Protein AF-A0A8H7TDN7-F1 (afdb_monomer_lite)

Organism: NCBI:txid108018

Sequence (82 aa):
MDHNSFLSNSCASIASLYLLQTGAVLFTSSTAIIARQCGIPETFVALLTEGAEWEELAVVVASVLQQRPSLGLGNVVGSSCK

InterPro domains:
  IPR004837 Sodium/calcium exchanger membrane region [PF01699] (13-80)

Radius of gyration: 18.42 Å; chains: 1; bounding box: 45×28×38 Å

Foldseek 3Di:
DDPVVVVVVVVVVVVVVVCVVVVLVVVLVVVQVVCVVVVHDVVVSVVVNVVPVVVLVVQCVVCVVVVNNVRSVVSVVVVVVD

Secondary structure (DSSP, 8-state):
--HHHHHHHHHHHHHHHHHHHHHHHHHHHHHHHHHHHTT--HHHHHHHH-THHHHHHHHHHHHHHTT-HHHHHHHHHHHTT-

pLDDT: mean 83.0, std 8.43, range [55.53, 95.62]

Structure (mmCIF, N/CA/C/O backbone):
data_AF-A0A8H7TDN7-F1
#
_entry.id   AF-A0A8H7TDN7-F1
#
loop_
_atom_site.group_PDB
_atom_site.id
_atom_site.type_symbol
_atom_site.label_atom_id
_atom_site.label_alt_id
_atom_site.label_comp_id
_atom_site.label_asym_id
_atom_site.label_entity_id
_atom_site.label_seq_id
_atom_site.pdbx_PDB_ins_code
_atom_site.Cartn_x
_atom_site.Cartn_y
_atom_site.Cartn_z
_atom_site.occupancy
_atom_site.B_iso_or_equiv
_atom_site.auth_seq_id
_atom_site.auth_comp_id
_atom_site.auth_asym_id
_atom_site.auth_atom_id
_atom_site.pdbx_PDB_model_num
ATOM 1 N N . MET A 1 1 ? 27.312 6.346 -22.422 1.00 55.53 1 MET A N 1
ATOM 2 C CA . MET A 1 1 ? 26.404 5.858 -21.362 1.00 55.53 1 MET A CA 1
ATOM 3 C C . MET A 1 1 ? 26.864 6.519 -20.090 1.00 55.53 1 MET A C 1
ATOM 5 O O . MET A 1 1 ? 27.939 6.209 -19.593 1.00 55.53 1 MET A O 1
ATOM 9 N N . ASP A 1 2 ? 26.114 7.522 -19.663 1.00 69.12 2 ASP A N 1
ATOM 10 C CA . ASP A 1 2 ? 26.621 8.533 -18.746 1.00 69.12 2 ASP A CA 1
ATOM 11 C C . ASP A 1 2 ? 26.417 8.037 -17.313 1.00 69.12 2 ASP A C 1
ATOM 13 O O . ASP A 1 2 ? 25.286 7.921 -16.840 1.00 69.12 2 ASP A O 1
ATOM 17 N N . HIS A 1 3 ? 27.514 7.703 -16.627 1.00 69.94 3 HIS A N 1
ATOM 18 C CA . HIS A 1 3 ? 27.493 7.168 -15.258 1.00 69.94 3 HIS A CA 1
ATOM 19 C C . HIS A 1 3 ? 26.692 8.055 -14.282 1.00 69.94 3 HIS A C 1
ATOM 21 O O . HIS A 1 3 ? 26.040 7.533 -13.379 1.00 69.94 3 HIS A O 1
ATOM 27 N N . ASN A 1 4 ? 26.674 9.377 -14.503 1.00 77.56 4 ASN A N 1
ATOM 28 C CA . ASN A 1 4 ? 25.885 10.336 -13.720 1.00 77.56 4 ASN A CA 1
ATOM 29 C C . ASN A 1 4 ? 24.368 10.136 -13.857 1.00 77.56 4 ASN A C 1
ATOM 31 O O . ASN A 1 4 ? 23.640 10.294 -12.878 1.00 77.56 4 ASN A O 1
ATOM 35 N N . SER A 1 5 ? 23.887 9.769 -15.045 1.00 78.69 5 SER A N 1
ATOM 36 C CA . SER A 1 5 ? 22.459 9.551 -15.296 1.00 78.69 5 SER A CA 1
ATOM 37 C C . SER A 1 5 ? 21.967 8.282 -14.598 1.00 78.69 5 SER A C 1
ATOM 39 O O . SER A 1 5 ? 20.873 8.268 -14.039 1.00 78.69 5 SER A O 1
ATOM 41 N N . PHE A 1 6 ? 22.804 7.237 -14.555 1.00 79.25 6 PHE A N 1
ATOM 42 C CA . PHE A 1 6 ? 22.497 6.013 -13.811 1.00 79.25 6 PHE A CA 1
ATOM 43 C C . PHE A 1 6 ? 22.455 6.271 -12.301 1.00 79.25 6 PHE A C 1
ATOM 45 O O . PHE A 1 6 ? 21.493 5.888 -11.640 1.00 79.25 6 PHE A O 1
ATOM 52 N N . LEU A 1 7 ? 23.445 6.998 -11.767 1.00 82.81 7 LEU A N 1
ATOM 53 C CA . LEU A 1 7 ? 23.502 7.338 -10.344 1.00 82.81 7 LEU A CA 1
ATOM 54 C C . LEU A 1 7 ? 22.286 8.169 -9.905 1.00 82.81 7 LEU A C 1
ATOM 56 O O . LEU A 1 7 ? 21.678 7.876 -8.880 1.00 82.81 7 LEU A O 1
ATOM 60 N N . SER A 1 8 ? 21.893 9.167 -10.703 1.00 87.19 8 SER A N 1
ATOM 61 C CA . SER A 1 8 ? 20.719 9.998 -10.418 1.00 87.19 8 SER A CA 1
ATOM 62 C C . SER A 1 8 ? 19.422 9.182 -10.421 1.00 87.19 8 SER A C 1
ATOM 64 O O . SER A 1 8 ? 18.624 9.312 -9.493 1.00 87.19 8 SER A O 1
ATOM 66 N N . ASN A 1 9 ? 19.238 8.285 -11.395 1.00 90.69 9 ASN A N 1
ATOM 67 C CA . ASN A 1 9 ? 18.029 7.467 -11.494 1.00 90.69 9 ASN A CA 1
ATOM 68 C C . ASN A 1 9 ? 17.925 6.427 -10.361 1.00 90.69 9 ASN A C 1
ATOM 70 O O . ASN A 1 9 ? 16.844 6.199 -9.809 1.00 90.69 9 ASN A O 1
ATOM 74 N N . SER A 1 10 ? 19.052 5.827 -9.964 1.00 90.88 10 SER A N 1
ATOM 75 C CA . SER A 1 10 ? 19.109 4.927 -8.807 1.00 90.88 10 SER A CA 1
ATOM 76 C C . SER A 1 10 ? 18.822 5.668 -7.500 1.00 90.88 10 SER A C 1
ATOM 78 O O . SER A 1 10 ? 18.003 5.203 -6.708 1.00 90.88 10 SER A O 1
ATOM 80 N N . CYS A 1 11 ? 19.414 6.849 -7.294 1.00 91.88 11 CYS A N 1
ATOM 81 C CA . CYS A 1 11 ? 19.120 7.687 -6.130 1.00 91.88 11 CYS A CA 1
ATOM 82 C C . CYS A 1 11 ? 17.647 8.111 -6.086 1.00 91.88 11 CYS A C 1
ATOM 84 O O . CYS A 1 11 ? 17.031 8.044 -5.024 1.00 91.88 11 CYS A O 1
ATOM 86 N N . ALA A 1 12 ? 17.061 8.491 -7.225 1.00 93.31 12 ALA A N 1
ATOM 87 C CA . ALA A 1 12 ? 15.648 8.852 -7.314 1.00 93.31 12 ALA A CA 1
ATOM 88 C C . ALA A 1 12 ? 14.729 7.675 -6.953 1.00 93.31 12 ALA A C 1
ATOM 90 O O . ALA A 1 12 ? 13.746 7.864 -6.238 1.00 93.31 12 ALA A O 1
ATOM 91 N N . SER A 1 13 ? 15.074 6.457 -7.379 1.00 94.12 13 SER A N 1
ATOM 92 C CA . SER A 1 13 ? 14.312 5.248 -7.041 1.00 94.12 13 SER A CA 1
ATOM 93 C C . SER A 1 13 ? 14.343 4.969 -5.536 1.00 94.12 13 SER A C 1
ATOM 95 O O . SER A 1 13 ? 13.299 4.765 -4.922 1.00 94.12 13 SER A O 1
ATOM 97 N N . ILE A 1 14 ? 15.527 5.033 -4.920 1.00 95.38 14 ILE A N 1
ATOM 98 C CA . ILE A 1 14 ? 15.699 4.808 -3.477 1.00 95.38 14 ILE A CA 1
ATOM 99 C C . ILE A 1 14 ? 14.973 5.889 -2.667 1.00 95.38 14 ILE A C 1
ATOM 101 O O . ILE A 1 14 ? 14.244 5.572 -1.728 1.00 95.38 14 ILE A O 1
ATOM 105 N N . ALA A 1 15 ? 15.120 7.160 -3.053 1.00 95.19 15 ALA A N 1
ATOM 106 C CA . ALA A 1 15 ? 14.428 8.272 -2.408 1.00 95.19 15 ALA A CA 1
ATOM 107 C C . ALA A 1 15 ? 12.903 8.128 -2.511 1.00 95.19 15 ALA A C 1
ATOM 109 O O . ALA A 1 15 ? 12.199 8.359 -1.531 1.00 95.19 15 ALA A O 1
ATOM 110 N N . SER A 1 16 ? 12.398 7.692 -3.668 1.00 94.62 16 SER A N 1
ATOM 111 C CA . SER A 1 16 ? 10.965 7.468 -3.880 1.00 94.62 16 SER A CA 1
ATOM 112 C C . SER A 1 16 ? 10.432 6.333 -3.009 1.00 94.62 16 SER A C 1
ATOM 114 O O . SER A 1 16 ? 9.394 6.500 -2.376 1.00 94.62 16 SER A O 1
ATOM 116 N N . LEU A 1 17 ? 11.150 5.208 -2.911 1.00 94.94 17 LEU A N 1
ATOM 117 C CA . LEU A 1 17 ? 10.763 4.098 -2.032 1.00 94.94 17 LEU A CA 1
ATOM 118 C C . LEU A 1 17 ? 10.727 4.529 -0.560 1.00 94.94 17 LEU A C 1
ATOM 120 O O . LEU A 1 17 ? 9.762 4.240 0.145 1.00 94.94 17 LEU A O 1
ATOM 124 N N . TYR A 1 18 ? 11.736 5.280 -0.111 1.00 95.50 18 TYR A N 1
ATOM 125 C CA . TYR A 1 18 ? 11.785 5.800 1.256 1.00 95.50 18 TYR A CA 1
ATOM 126 C C . TYR A 1 18 ? 10.636 6.776 1.551 1.00 95.50 18 TYR A C 1
ATOM 128 O O . TYR A 1 18 ? 10.020 6.738 2.622 1.00 95.50 18 TYR A O 1
ATOM 136 N N . LEU A 1 19 ? 10.324 7.641 0.583 1.00 95.62 19 LEU A N 1
ATOM 137 C CA . LEU A 1 19 ? 9.239 8.608 0.683 1.00 95.62 19 LEU A CA 1
ATOM 138 C C . LEU A 1 19 ? 7.869 7.921 0.694 1.00 95.62 19 LEU A C 1
ATOM 140 O O . LEU A 1 19 ? 7.031 8.284 1.515 1.00 95.62 19 LEU A O 1
ATOM 144 N N . LEU A 1 20 ? 7.658 6.898 -0.141 1.00 93.69 20 LEU A N 1
ATOM 145 C CA . LEU A 1 20 ? 6.438 6.085 -0.126 1.00 93.69 20 LEU A CA 1
ATOM 146 C C . LEU A 1 20 ? 6.259 5.366 1.209 1.00 93.69 20 LEU A C 1
ATOM 148 O O . LEU A 1 20 ? 5.176 5.423 1.786 1.00 93.69 20 LEU A O 1
ATOM 152 N N . GLN A 1 21 ? 7.314 4.744 1.736 1.00 92.12 21 GLN A N 1
ATOM 153 C CA . GLN A 1 21 ? 7.230 4.029 3.007 1.00 92.12 21 GLN A CA 1
ATOM 154 C C . GLN A 1 21 ? 6.901 4.969 4.171 1.00 92.12 21 GLN A C 1
ATOM 156 O O . GLN A 1 21 ? 6.005 4.691 4.968 1.00 92.12 21 GLN A O 1
ATOM 161 N N . THR A 1 22 ? 7.575 6.117 4.243 1.00 92.50 22 THR A N 1
ATOM 162 C CA . THR A 1 22 ? 7.310 7.118 5.286 1.00 92.50 22 THR A CA 1
ATOM 163 C C . THR A 1 22 ? 5.915 7.733 5.127 1.00 92.50 22 THR A C 1
ATOM 165 O O . THR A 1 22 ? 5.187 7.897 6.107 1.00 92.50 22 THR A O 1
ATOM 168 N N . GLY A 1 23 ? 5.517 8.032 3.888 1.00 90.06 23 GLY A N 1
ATOM 169 C CA . GLY A 1 23 ? 4.200 8.568 3.556 1.00 90.06 23 GLY A CA 1
ATOM 170 C C . GLY A 1 23 ? 3.066 7.618 3.937 1.00 90.06 23 GLY A C 1
ATOM 171 O O . GLY A 1 23 ? 2.087 8.061 4.531 1.00 90.06 23 GLY A O 1
ATOM 172 N N . ALA A 1 24 ? 3.220 6.317 3.680 1.00 87.94 24 ALA A N 1
ATOM 173 C CA . ALA A 1 24 ? 2.232 5.300 4.031 1.00 87.94 24 ALA A CA 1
ATOM 174 C C . ALA A 1 24 ? 2.002 5.205 5.550 1.00 87.94 24 ALA A C 1
ATOM 176 O O . ALA A 1 24 ? 0.855 5.146 6.001 1.00 87.94 24 ALA A O 1
ATOM 177 N N . VAL A 1 25 ? 3.073 5.257 6.351 1.00 88.56 25 VAL A N 1
ATOM 178 C CA . VAL A 1 25 ? 2.980 5.236 7.824 1.00 88.56 25 VAL A CA 1
ATOM 179 C C . VAL A 1 25 ? 2.257 6.478 8.349 1.00 88.56 25 VAL A C 1
ATOM 181 O O . VAL A 1 25 ? 1.369 6.369 9.201 1.00 88.56 25 VAL A O 1
ATOM 184 N N . LEU A 1 26 ? 2.600 7.657 7.822 1.00 90.12 26 LEU A N 1
ATOM 185 C CA . LEU A 1 26 ? 1.961 8.912 8.214 1.00 90.12 26 LEU A CA 1
ATOM 186 C C . LEU A 1 26 ? 0.479 8.931 7.815 1.00 90.12 26 LEU A C 1
ATOM 188 O O . LEU A 1 26 ? -0.377 9.224 8.647 1.00 90.12 26 LEU A O 1
ATOM 192 N N . PHE A 1 27 ? 0.177 8.555 6.572 1.00 87.62 27 PHE A N 1
ATOM 193 C CA . PHE A 1 27 ? -1.183 8.494 6.042 1.00 87.62 27 PHE A CA 1
ATOM 194 C C . PHE A 1 27 ? -2.070 7.554 6.858 1.00 87.62 27 PHE A C 1
ATOM 196 O O . PHE A 1 27 ? -3.176 7.929 7.248 1.00 87.62 27 PHE A O 1
ATOM 203 N N . THR A 1 28 ? -1.571 6.361 7.181 1.00 84.69 28 THR A N 1
ATOM 204 C CA . THR A 1 28 ? -2.308 5.373 7.978 1.00 84.69 28 THR A CA 1
ATOM 205 C C . THR A 1 28 ? -2.583 5.889 9.389 1.00 84.69 28 THR A C 1
ATOM 207 O O . THR A 1 28 ? -3.712 5.808 9.871 1.00 84.69 28 THR A O 1
ATOM 210 N N . SER A 1 29 ? -1.581 6.497 10.031 1.00 85.81 29 SER A N 1
ATOM 211 C CA . SER A 1 29 ? -1.718 7.055 11.383 1.00 85.81 29 SER A CA 1
ATOM 212 C C . SER A 1 29 ? -2.748 8.188 11.429 1.00 85.81 29 SER A C 1
ATOM 214 O O . SER A 1 29 ? -3.605 8.220 12.312 1.00 85.81 29 SER A O 1
ATOM 216 N N . SER A 1 30 ? -2.716 9.099 10.452 1.00 86.38 30 SER A N 1
ATOM 217 C CA . SER A 1 30 ? -3.700 10.180 10.334 1.00 86.38 30 SER A CA 1
ATOM 218 C C . SER A 1 30 ? -5.102 9.659 10.014 1.00 86.38 30 SER A C 1
ATOM 220 O O . SER A 1 30 ? -6.074 10.111 10.618 1.00 86.38 30 SER A O 1
ATOM 222 N N . THR A 1 31 ? -5.215 8.674 9.120 1.00 85.06 31 THR A N 1
ATOM 223 C CA . THR A 1 31 ? -6.496 8.046 8.761 1.00 85.06 31 THR A CA 1
ATOM 224 C C . THR A 1 31 ? -7.128 7.350 9.963 1.00 85.06 31 THR A C 1
ATOM 226 O O . THR A 1 31 ? -8.324 7.508 10.196 1.00 85.06 31 THR A O 1
ATOM 229 N N . ALA A 1 32 ? -6.334 6.660 10.788 1.00 83.69 32 ALA A N 1
ATOM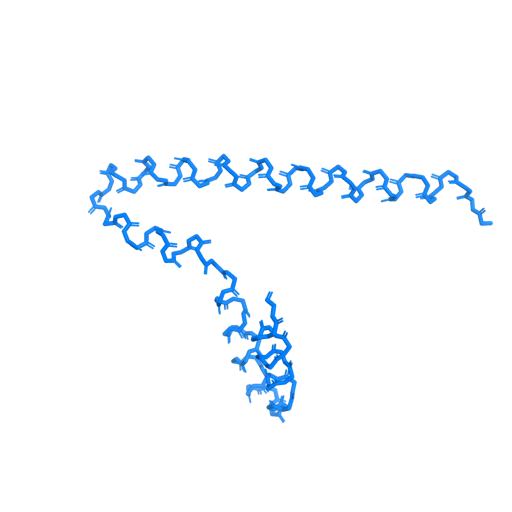 230 C CA . ALA A 1 32 ? -6.814 6.031 12.017 1.00 83.69 32 ALA A CA 1
ATOM 231 C C . ALA A 1 32 ? -7.376 7.055 13.022 1.00 83.69 32 ALA A C 1
ATOM 233 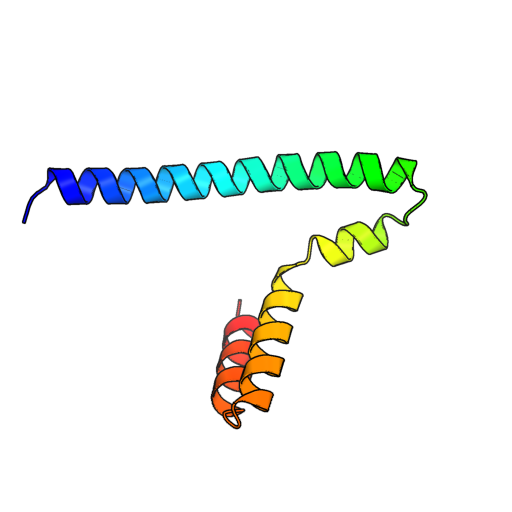O O . ALA A 1 32 ? -8.416 6.816 13.637 1.00 83.69 32 ALA A O 1
ATOM 234 N N . ILE A 1 33 ? -6.731 8.221 13.164 1.00 85.81 33 ILE A N 1
ATOM 235 C CA . ILE A 1 33 ? -7.217 9.306 14.034 1.00 85.81 33 ILE A CA 1
ATOM 236 C C . ILE A 1 33 ? -8.560 9.846 13.529 1.00 85.81 33 ILE A C 1
ATOM 238 O O . ILE A 1 33 ? -9.498 9.985 14.315 1.00 85.81 33 ILE A O 1
ATOM 242 N N . ILE A 1 34 ? -8.670 10.112 12.225 1.00 86.12 34 ILE A N 1
ATOM 243 C CA . ILE A 1 34 ? -9.902 10.621 11.605 1.00 86.12 34 ILE A CA 1
ATOM 244 C C . ILE A 1 34 ? -11.030 9.590 11.726 1.00 86.12 34 ILE A C 1
ATOM 246 O O . ILE A 1 34 ? -12.140 9.932 12.125 1.00 86.12 34 ILE A O 1
ATOM 250 N N . ALA A 1 35 ? -10.752 8.316 11.454 1.00 85.44 35 ALA A N 1
ATOM 251 C CA . ALA A 1 35 ? -11.742 7.249 11.540 1.00 85.44 35 ALA A CA 1
ATOM 252 C C . ALA A 1 35 ? -12.322 7.096 12.952 1.00 85.44 35 ALA A C 1
ATOM 254 O O . ALA A 1 35 ? -13.540 6.979 13.102 1.00 85.44 35 ALA A O 1
ATOM 255 N N . ARG A 1 36 ? -11.474 7.190 13.989 1.00 83.06 36 ARG A N 1
ATOM 256 C CA . ARG A 1 36 ? -11.916 7.203 15.393 1.00 83.06 36 ARG A CA 1
ATOM 257 C C . ARG A 1 36 ? -12.835 8.384 15.698 1.00 83.06 36 ARG A C 1
ATOM 259 O O . ARG A 1 36 ? -13.825 8.211 16.401 1.00 83.06 36 ARG A O 1
ATOM 266 N N . GLN A 1 37 ? -12.540 9.568 15.158 1.00 85.31 37 GLN A N 1
ATOM 267 C CA . GLN A 1 37 ? -13.384 10.757 15.332 1.00 85.31 37 GLN A CA 1
ATOM 268 C C . GLN A 1 37 ? -14.720 10.648 14.585 1.00 85.31 37 GLN A C 1
ATOM 270 O O . GLN A 1 37 ? -15.737 11.131 15.076 1.00 85.31 37 GLN A O 1
ATOM 275 N N . CYS A 1 38 ? -14.739 9.984 13.429 1.00 85.12 38 CYS A N 1
ATOM 276 C CA . CYS A 1 38 ? -15.949 9.749 12.642 1.00 85.12 38 CYS A CA 1
ATOM 277 C C . CYS A 1 38 ? -16.793 8.557 13.131 1.00 85.12 38 CYS A C 1
ATOM 279 O O . CYS A 1 38 ? -17.830 8.275 12.535 1.00 85.12 38 CYS A O 1
ATOM 281 N N . GLY A 1 39 ? -16.369 7.846 14.183 1.00 84.19 39 GLY A N 1
ATOM 282 C CA . GLY A 1 39 ? -17.063 6.652 14.677 1.00 84.19 39 GLY A CA 1
ATOM 283 C C . GLY A 1 39 ? -17.017 5.465 13.707 1.00 84.19 39 GLY A C 1
ATOM 284 O O . GLY A 1 39 ? -17.856 4.570 13.792 1.00 84.19 39 GLY A O 1
ATOM 285 N N . ILE A 1 40 ? -16.061 5.456 12.772 1.00 84.38 40 ILE A N 1
ATOM 286 C CA . ILE A 1 40 ? -15.869 4.358 11.824 1.00 84.38 40 ILE A CA 1
ATOM 287 C C . ILE A 1 40 ? -15.174 3.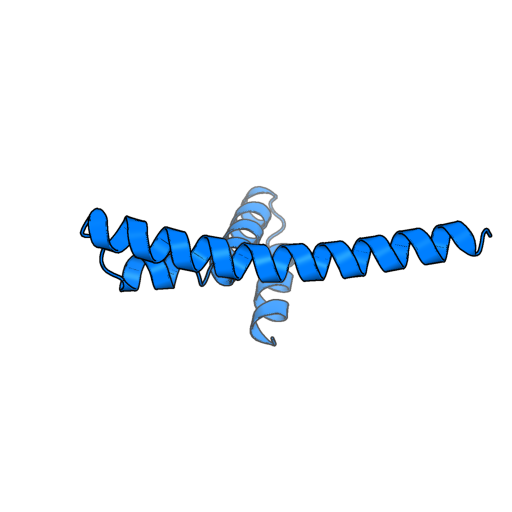205 12.564 1.00 84.38 40 ILE A C 1
ATOM 289 O O . ILE A 1 40 ? -14.168 3.439 13.240 1.00 84.38 40 ILE A O 1
ATOM 293 N N . PRO A 1 41 ? -15.670 1.960 12.448 1.00 78.19 41 PRO A N 1
ATOM 294 C CA . PRO A 1 41 ? -15.034 0.813 13.081 1.00 78.19 41 PRO A CA 1
ATOM 295 C C . PRO A 1 41 ? -13.609 0.618 12.550 1.00 78.19 41 PRO A C 1
ATOM 297 O O . PRO A 1 41 ? -13.381 0.632 11.340 1.00 78.19 41 PRO A O 1
ATOM 300 N N . GLU A 1 42 ? -12.653 0.380 13.453 1.00 74.81 42 GLU A N 1
ATOM 301 C CA . GLU A 1 42 ? -11.234 0.181 13.109 1.00 74.81 42 GLU A CA 1
ATOM 302 C C . GLU A 1 42 ? -11.029 -0.964 12.107 1.00 74.81 42 GLU A C 1
ATOM 304 O O . GLU A 1 42 ? -10.127 -0.904 11.278 1.00 74.81 42 GLU A O 1
ATOM 309 N N . THR A 1 43 ? -11.921 -1.960 12.110 1.00 77.69 43 THR A N 1
ATOM 310 C CA . THR A 1 43 ? -11.940 -3.062 11.141 1.00 77.69 43 THR A CA 1
ATOM 311 C C . THR A 1 43 ?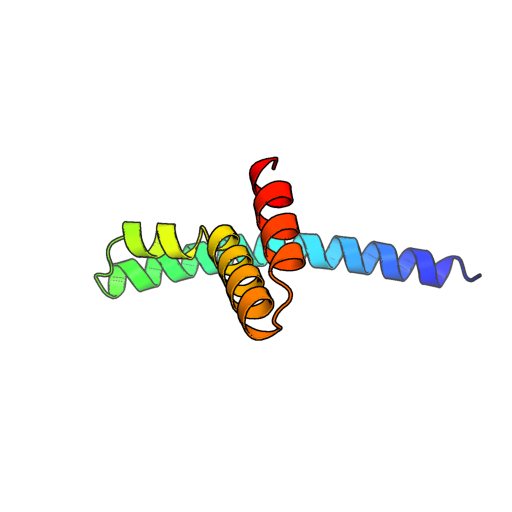 -12.076 -2.574 9.701 1.00 77.69 43 THR A C 1
ATOM 313 O O . THR A 1 43 ? -11.455 -3.141 8.814 1.00 77.69 43 THR A O 1
ATOM 316 N N . PHE A 1 44 ? -12.857 -1.518 9.454 1.00 79.50 44 PHE A N 1
ATOM 317 C CA . PHE A 1 44 ? -13.058 -0.978 8.107 1.00 79.50 44 PHE A CA 1
ATOM 318 C C . PHE A 1 44 ? -11.815 -0.236 7.606 1.00 79.50 44 PHE A C 1
ATOM 320 O O . PHE A 1 44 ? -11.452 -0.343 6.439 1.00 79.50 44 PHE A O 1
ATOM 327 N N . VAL A 1 45 ? -11.128 0.473 8.507 1.00 78.94 45 VAL A N 1
ATOM 328 C CA . VAL A 1 45 ? -9.839 1.111 8.206 1.00 78.94 45 VAL A CA 1
ATOM 329 C C . VAL A 1 45 ? -8.783 0.053 7.925 1.00 78.94 45 VAL A C 1
ATOM 331 O O . VAL A 1 45 ? -8.090 0.174 6.924 1.00 78.94 45 VAL A O 1
ATOM 334 N N . ALA A 1 46 ? -8.712 -0.995 8.753 1.00 76.62 46 ALA A N 1
ATOM 335 C CA . ALA A 1 46 ? -7.792 -2.112 8.565 1.00 76.62 46 ALA A CA 1
ATOM 336 C C . ALA A 1 46 ? -7.972 -2.756 7.180 1.00 76.62 46 ALA A C 1
ATOM 338 O O . ALA A 1 46 ? -6.998 -2.895 6.444 1.00 76.62 46 ALA A O 1
ATOM 339 N N . LEU A 1 47 ? -9.225 -3.021 6.790 1.00 75.75 47 LEU A N 1
ATOM 340 C CA . LEU A 1 47 ? -9.599 -3.573 5.482 1.00 75.75 47 LEU A CA 1
ATOM 341 C C . LEU A 1 47 ? -9.212 -2.671 4.299 1.00 75.75 47 LEU A C 1
ATOM 343 O O . LEU A 1 47 ? -8.903 -3.162 3.219 1.00 75.75 47 LEU A O 1
ATOM 347 N N . LEU A 1 48 ? -9.250 -1.350 4.485 1.00 76.06 48 LEU A N 1
ATOM 348 C CA . LEU A 1 48 ? -8.830 -0.380 3.470 1.00 76.06 48 LEU A CA 1
ATOM 349 C C . LEU A 1 48 ? -7.306 -0.246 3.382 1.00 76.06 48 LEU A C 1
ATOM 351 O O . LEU A 1 48 ? -6.778 -0.018 2.297 1.00 76.06 48 LEU A O 1
ATOM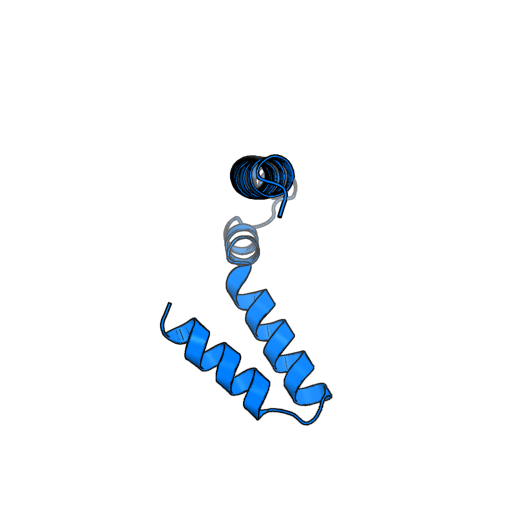 355 N N . THR A 1 49 ? -6.594 -0.363 4.505 1.00 75.12 49 THR A N 1
ATOM 356 C CA . THR A 1 49 ? -5.122 -0.364 4.522 1.00 75.12 49 THR A CA 1
ATOM 357 C C . THR A 1 49 ? -4.517 -1.652 3.987 1.00 75.12 49 THR A C 1
ATOM 359 O O . THR A 1 49 ? -3.410 -1.612 3.457 1.00 75.12 49 THR A O 1
ATOM 362 N N . GLU A 1 50 ? -5.247 -2.767 4.037 1.00 72.19 50 GLU A N 1
ATOM 363 C CA . GLU A 1 50 ? -4.930 -4.018 3.330 1.00 72.19 50 GLU A CA 1
ATOM 364 C C . GLU A 1 50 ? -5.248 -3.887 1.820 1.00 72.19 50 GLU A C 1
ATOM 366 O O . GLU A 1 50 ? -5.842 -4.746 1.176 1.00 72.19 50 GLU A O 1
ATOM 371 N N . GLY A 1 51 ? -4.865 -2.736 1.252 1.00 65.31 51 GLY A N 1
ATOM 372 C CA . GLY A 1 51 ? -5.176 -2.260 -0.095 1.00 65.31 51 GLY A CA 1
ATOM 373 C C . GLY A 1 51 ? -4.623 -3.119 -1.233 1.00 65.31 51 GLY A C 1
ATOM 374 O O . GLY A 1 51 ? -5.108 -3.002 -2.356 1.00 65.31 51 GLY A O 1
ATOM 375 N N . ALA A 1 52 ? -3.653 -3.992 -0.942 1.00 65.62 52 ALA A N 1
ATOM 376 C CA . ALA A 1 52 ? -3.004 -4.846 -1.937 1.00 65.62 52 ALA A CA 1
ATOM 377 C C . ALA A 1 52 ? -4.018 -5.731 -2.685 1.00 65.62 52 ALA A C 1
ATOM 379 O O . ALA A 1 52 ? -3.969 -5.869 -3.905 1.00 65.62 52 ALA A O 1
ATOM 380 N N . GLU A 1 53 ? -5.017 -6.241 -1.969 1.00 74.88 53 GLU A N 1
ATOM 381 C CA . GLU A 1 53 ? -6.041 -7.125 -2.531 1.00 74.88 53 GLU A CA 1
ATOM 382 C C . GLU A 1 53 ? -6.994 -6.384 -3.495 1.00 74.88 53 GLU A C 1
ATOM 384 O O . GLU A 1 53 ? -7.537 -6.958 -4.444 1.00 74.88 53 GLU A O 1
ATOM 389 N N . TRP A 1 54 ? -7.193 -5.076 -3.290 1.00 77.88 54 TRP A N 1
ATOM 390 C CA . TRP A 1 54 ? -8.062 -4.251 -4.138 1.00 77.88 54 TRP A CA 1
ATOM 391 C C . TRP A 1 54 ? -7.446 -3.972 -5.507 1.00 77.88 54 TRP A C 1
ATOM 393 O O . TRP A 1 54 ? -8.161 -3.889 -6.510 1.00 77.88 54 TRP A O 1
ATOM 403 N N . GLU A 1 55 ? -6.125 -3.840 -5.562 1.00 79.31 55 GLU A N 1
ATOM 404 C CA . GLU A 1 55 ? -5.376 -3.633 -6.802 1.00 79.31 55 GLU A CA 1
ATOM 405 C C . GLU A 1 55 ? -5.472 -4.877 -7.691 1.00 79.31 55 GLU A C 1
ATOM 407 O O . GLU A 1 55 ? -5.726 -4.779 -8.894 1.00 79.31 55 GLU A O 1
ATOM 412 N N . GLU A 1 56 ? -5.373 -6.060 -7.087 1.00 81.56 56 GLU A N 1
ATOM 413 C CA . GLU A 1 56 ? -5.533 -7.338 -7.777 1.00 81.56 56 GLU A CA 1
ATOM 414 C C . GLU A 1 56 ? -6.950 -7.528 -8.303 1.00 81.56 56 GLU A C 1
ATOM 416 O O . GLU A 1 56 ? -7.136 -7.897 -9.468 1.00 81.56 56 GLU A O 1
ATOM 421 N N . LEU A 1 57 ? -7.954 -7.187 -7.493 1.00 83.81 57 LEU A N 1
ATOM 422 C CA . LEU A 1 57 ? -9.344 -7.181 -7.929 1.00 83.81 57 LEU A CA 1
ATOM 423 C C . LEU A 1 57 ? -9.551 -6.233 -9.120 1.00 83.81 57 LEU A C 1
ATOM 425 O O . LEU A 1 57 ? -10.219 -6.602 -10.089 1.00 83.81 57 LEU A O 1
ATOM 429 N N . ALA A 1 58 ? -8.951 -5.040 -9.095 1.00 85.94 58 ALA A N 1
ATOM 430 C CA . ALA A 1 58 ? -9.038 -4.083 -10.195 1.00 85.94 58 ALA A CA 1
ATOM 431 C C . ALA A 1 58 ? -8.420 -4.634 -11.493 1.00 85.94 58 ALA A C 1
ATOM 433 O O . ALA A 1 58 ? -9.020 -4.497 -12.563 1.00 85.94 58 ALA A O 1
ATOM 434 N N . VAL A 1 59 ? -7.268 -5.312 -11.412 1.00 87.25 59 VAL A N 1
ATOM 435 C CA . VAL A 1 59 ? -6.631 -5.971 -12.567 1.00 87.25 59 VAL A CA 1
ATOM 436 C C . VAL A 1 59 ? -7.502 -7.107 -13.104 1.00 87.25 59 VAL A C 1
ATOM 438 O O . VAL A 1 59 ? -7.682 -7.223 -14.320 1.00 87.25 59 VAL A O 1
ATOM 441 N N . VAL A 1 60 ? -8.100 -7.916 -12.227 1.00 87.44 60 VAL A N 1
ATOM 442 C CA . VAL A 1 60 ? -9.024 -8.987 -12.626 1.00 87.44 60 VAL A CA 1
ATOM 443 C C . VAL A 1 60 ? -10.239 -8.410 -13.347 1.00 87.44 60 VAL A C 1
ATOM 445 O O . VAL A 1 60 ? -10.542 -8.843 -14.460 1.00 87.44 60 VAL A O 1
ATOM 448 N N . VAL A 1 61 ? -10.891 -7.389 -12.785 1.00 88.44 61 VAL A N 1
ATOM 449 C CA . VAL A 1 61 ? -12.041 -6.720 -13.413 1.00 88.44 61 VAL A CA 1
ATOM 450 C C . VAL A 1 61 ? -11.656 -6.138 -14.775 1.00 88.44 61 VAL A C 1
ATOM 452 O O . VAL A 1 61 ? -12.344 -6.385 -15.768 1.00 88.44 61 VAL A O 1
ATOM 455 N N . ALA A 1 62 ? -10.525 -5.435 -14.861 1.00 89.19 62 ALA A N 1
ATOM 456 C CA . ALA A 1 62 ? -10.026 -4.891 -16.120 1.00 89.19 62 ALA A CA 1
ATOM 457 C C . ALA A 1 62 ? -9.757 -5.992 -17.161 1.00 89.19 62 ALA A C 1
ATOM 459 O O . ALA A 1 62 ? -10.090 -5.830 -18.335 1.00 89.19 62 ALA A O 1
ATOM 460 N N . SER A 1 63 ? -9.213 -7.136 -16.744 1.00 88.69 63 SER A N 1
ATOM 461 C CA . SER A 1 63 ? -8.920 -8.262 -17.637 1.00 88.69 63 SER A CA 1
ATOM 462 C C . SER A 1 63 ? -10.183 -8.921 -18.207 1.00 88.69 63 SER A C 1
ATOM 464 O O . SER A 1 63 ? -10.215 -9.288 -19.386 1.00 88.69 63 SER A O 1
ATOM 466 N N . VAL A 1 64 ? -11.250 -9.008 -17.404 1.00 88.44 64 VAL A N 1
ATOM 467 C CA . VAL A 1 64 ? -12.563 -9.514 -17.828 1.00 88.44 64 VAL A CA 1
ATOM 468 C C . VAL A 1 64 ? -13.204 -8.547 -18.826 1.00 88.44 64 VAL A C 1
ATOM 470 O O . VAL A 1 64 ? -13.679 -8.975 -19.882 1.00 88.44 64 VAL A O 1
ATOM 473 N N . LEU A 1 65 ? -13.144 -7.240 -18.546 1.00 90.38 65 LEU A N 1
ATOM 474 C CA . LEU A 1 65 ? -13.642 -6.194 -19.447 1.00 90.38 65 LEU A CA 1
ATOM 475 C C . LEU A 1 65 ? -12.898 -6.175 -20.789 1.00 90.38 65 LEU A C 1
ATOM 477 O O . LEU A 1 65 ? -13.511 -5.968 -21.833 1.00 90.38 65 LEU A O 1
ATOM 481 N N . GLN A 1 66 ? -11.593 -6.448 -20.785 1.00 90.75 66 GLN A N 1
ATOM 482 C CA . GLN A 1 66 ? -10.770 -6.518 -21.995 1.00 90.75 66 GLN A CA 1
ATOM 483 C C . GLN A 1 66 ? -10.870 -7.860 -22.742 1.00 90.75 66 GLN A C 1
ATOM 485 O O . GLN A 1 66 ? -10.138 -8.061 -23.712 1.00 90.75 66 GLN A O 1
ATOM 490 N N . GLN A 1 67 ? -11.743 -8.784 -22.311 1.00 86.00 67 GLN A N 1
ATOM 491 C CA . 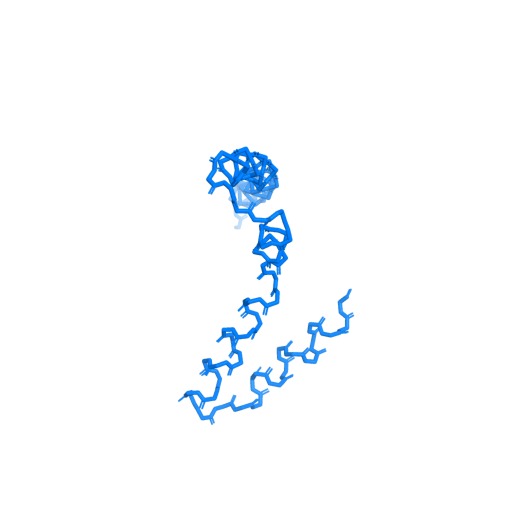GLN A 1 67 ? -11.873 -10.136 -22.879 1.00 86.00 67 GLN A CA 1
ATOM 492 C C . GLN A 1 67 ? -10.546 -10.923 -22.869 1.00 86.00 67 GLN A C 1
ATOM 494 O O . GLN A 1 67 ? -10.305 -11.790 -23.708 1.00 86.00 67 GLN A O 1
ATOM 499 N N . ARG A 1 68 ? -9.666 -10.630 -21.901 1.00 86.31 68 ARG A N 1
ATOM 500 C CA . ARG A 1 68 ? -8.373 -11.300 -21.696 1.00 86.31 68 ARG A CA 1
ATOM 501 C C . ARG A 1 68 ? -8.287 -11.882 -20.281 1.00 86.31 68 ARG A C 1
ATOM 503 O O . ARG A 1 68 ? -7.410 -11.488 -19.512 1.00 86.31 68 ARG A O 1
ATOM 510 N N . PRO A 1 69 ? -9.153 -12.848 -19.926 1.00 79.31 69 PRO A N 1
ATOM 511 C CA . PRO A 1 69 ? -9.193 -13.416 -18.576 1.00 79.31 69 PRO A CA 1
ATOM 512 C C . PRO A 1 69 ? -7.889 -14.128 -18.181 1.00 79.31 69 PRO A C 1
ATOM 514 O O . PRO A 1 69 ? -7.585 -14.248 -16.998 1.00 79.31 69 PRO A O 1
ATOM 517 N N . SER A 1 70 ? -7.078 -14.552 -19.157 1.00 81.38 70 SER A N 1
ATOM 518 C CA . SER A 1 70 ? -5.753 -15.136 -18.923 1.00 81.38 70 SER A CA 1
ATOM 519 C C . SER A 1 70 ? -4.770 -14.172 -18.248 1.00 81.38 70 SER A C 1
ATOM 521 O O . SER A 1 70 ? -3.928 -14.624 -17.478 1.00 81.38 70 SER A O 1
ATOM 523 N N . LEU A 1 71 ? -4.888 -12.858 -18.486 1.00 84.69 71 LEU A N 1
ATOM 524 C CA . LEU A 1 71 ? -4.058 -11.849 -17.817 1.00 84.69 71 LEU A CA 1
ATOM 525 C C . LEU A 1 71 ? -4.464 -11.670 -16.350 1.00 84.69 71 LEU A C 1
ATOM 527 O O . LEU A 1 71 ? -3.596 -11.599 -15.486 1.00 84.69 71 LEU A O 1
ATOM 531 N N . GLY A 1 72 ? -5.769 -11.661 -16.061 1.00 82.12 72 GLY A N 1
ATOM 532 C CA . GLY A 1 72 ? -6.273 -11.601 -14.687 1.00 82.12 72 GLY A CA 1
ATOM 533 C C . GLY A 1 72 ? -5.904 -12.843 -13.883 1.00 82.12 72 GLY A C 1
ATOM 534 O O . GLY A 1 72 ? -5.424 -12.722 -12.763 1.00 82.12 72 GLY A O 1
ATOM 535 N N . LEU A 1 73 ? -6.044 -14.033 -14.477 1.00 81.25 73 LEU A N 1
ATOM 536 C CA . LEU A 1 73 ? -5.628 -15.292 -13.849 1.00 81.25 73 LEU A CA 1
ATOM 537 C C . LEU A 1 73 ? -4.123 -15.331 -13.565 1.00 81.25 73 LEU A C 1
ATOM 539 O O . LEU A 1 73 ? -3.723 -15.760 -12.487 1.00 81.25 73 LEU A O 1
ATOM 543 N N . GLY A 1 74 ? -3.293 -14.861 -14.502 1.00 82.50 74 GLY A N 1
ATOM 544 C CA . GLY A 1 74 ? -1.848 -14.760 -14.292 1.00 82.50 74 GLY A CA 1
ATOM 545 C C . GLY A 1 74 ? -1.486 -13.831 -13.131 1.00 82.50 74 GLY A C 1
ATOM 546 O O . GLY A 1 74 ? -0.606 -14.167 -12.341 1.00 82.50 74 GLY A O 1
ATOM 547 N N . ASN A 1 75 ? -2.201 -12.710 -12.993 1.00 83.00 75 ASN A N 1
ATOM 548 C CA . ASN A 1 75 ? -2.023 -11.779 -11.881 1.00 83.00 75 ASN A CA 1
ATOM 549 C C . ASN A 1 75 ? -2.408 -12.420 -10.538 1.00 83.00 75 ASN A C 1
ATOM 551 O O . ASN A 1 75 ? -1.598 -12.426 -9.622 1.00 83.00 75 ASN A O 1
ATOM 555 N N . VAL A 1 76 ? -3.592 -13.040 -10.450 1.00 82.25 76 VAL A N 1
ATOM 556 C CA . VAL A 1 76 ? -4.079 -13.687 -9.215 1.00 82.25 76 VAL A CA 1
ATOM 557 C C . VAL A 1 76 ? -3.158 -14.821 -8.771 1.00 82.25 76 VAL A C 1
ATOM 559 O O . VAL A 1 76 ? -2.779 -14.885 -7.605 1.00 82.25 76 VAL A O 1
ATOM 562 N N . VAL A 1 77 ? -2.760 -15.715 -9.682 1.00 83.00 77 VAL A N 1
ATOM 563 C CA . VAL A 1 77 ? -1.879 -16.846 -9.341 1.00 83.00 77 VAL A CA 1
ATOM 564 C C . VAL A 1 77 ? -0.487 -16.361 -8.934 1.00 83.00 77 VAL A C 1
ATOM 566 O O . VAL A 1 77 ? 0.079 -16.885 -7.980 1.00 83.00 77 VAL A O 1
ATOM 569 N N . GLY A 1 78 ? 0.057 -15.354 -9.624 1.00 77.69 78 GLY A N 1
ATOM 570 C CA . GLY A 1 78 ? 1.356 -14.771 -9.281 1.00 77.69 78 GLY A CA 1
ATOM 571 C C . GLY A 1 78 ? 1.357 -14.101 -7.908 1.00 77.69 78 GLY A C 1
ATOM 572 O O . GLY A 1 78 ? 2.312 -14.260 -7.150 1.00 77.69 78 GLY A O 1
ATOM 573 N N . SER A 1 79 ? 0.271 -13.409 -7.573 1.00 73.44 79 SER A N 1
ATOM 574 C CA . SER A 1 79 ? 0.078 -12.781 -6.269 1.00 73.44 79 SER A CA 1
ATOM 575 C C . SER A 1 79 ? -0.181 -13.771 -5.135 1.00 73.44 79 SER A C 1
ATOM 577 O O . SER A 1 79 ? 0.340 -13.589 -4.043 1.00 73.44 79 SER A O 1
ATOM 579 N N . SER A 1 80 ? -0.887 -14.873 -5.403 1.00 71.25 80 SER A N 1
ATOM 580 C CA . SER A 1 80 ? -1.165 -15.929 -4.411 1.00 71.25 80 SER A CA 1
ATOM 581 C C . SER A 1 80 ? 0.094 -16.664 -3.918 1.00 71.25 80 SER A C 1
ATOM 583 O O . SER A 1 80 ? 0.037 -17.397 -2.933 1.00 71.25 80 SER A O 1
ATOM 585 N N . CYS A 1 81 ? 1.220 -16.526 -4.627 1.00 65.31 81 CYS A N 1
ATOM 586 C CA . CYS A 1 81 ? 2.518 -17.105 -4.267 1.00 65.31 81 CYS A CA 1
ATOM 587 C C . CYS A 1 81 ? 3.439 -16.131 -3.506 1.00 65.31 81 CYS A C 1
ATOM 589 O O . CYS A 1 81 ? 4.600 -16.477 -3.270 1.00 65.31 81 CYS A O 1
ATOM 591 N N . LYS A 1 82 ? 2.959 -14.920 -3.204 1.00 56.91 82 LYS A N 1
ATOM 592 C CA . LYS A 1 82 ? 3.695 -13.864 -2.501 1.00 56.91 82 LYS A CA 1
ATOM 593 C C . LYS A 1 82 ? 3.698 -14.095 -0.990 1.00 56.91 82 LYS A C 1
ATOM 595 O O . LYS A 1 82 ? 4.743 -13.774 -0.381 1.00 56.91 82 LYS A O 1
#